Protein AF-A0A7X0L032-F1 (afdb_monomer)

Secondary structure (DSSP, 8-state):
--S-EEEEEE--S-GGGTHHHHHHHHHHHHHH-TT-SS---EEEEEEGGGTEEEEEEHHHHHHHT-SSSPPPHHHHHHHHHHHTHHHHHHHHHHHHHHHSPPPP--TTTTTTTTSSS----------

Sequence (127 aa):
MKGRTLVDIKASAKPAERCDIWLNQLLGYLLLDRFNIFCWEAVAVYLGWHAMILLASVQHLLTVSSAGATPALSDLRAEFRKVIADELDEAATWHLRDRYPVPPITSDEAAHDLVASVDRRSVPILR

Solvent-accessible surface area (backbone atoms only — not comparable to full-atom values): 7973 Å² total; per-residue (Å²): 138,78,93,28,57,51,74,47,82,42,80,55,96,62,5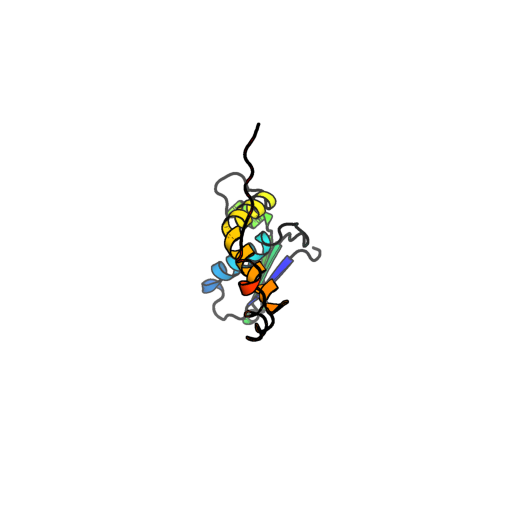4,83,85,45,47,66,61,53,49,52,52,53,50,49,56,61,39,65,45,75,80,52,82,71,57,68,51,26,43,32,42,35,32,62,76,70,78,41,75,50,76,46,43,48,67,57,54,43,42,76,74,35,99,61,80,59,72,57,69,68,56,54,21,55,50,52,48,66,75,46,41,67,61,52,53,50,51,50,51,51,53,48,42,71,76,51,65,77,73,80,80,61,83,75,61,73,70,63,69,70,66,77,80,74,79,87,86,81,89,84,86,88,133

Nearest PDB structures (foldseek):
  7ewu-assembly3_C  TM=3.347E-01  e=3.591E-01  Ebinur lake virus
  7orl-assembly1_A  TM=3.842E-01  e=6.547E-01  La Crosse virus
  7ex1-assembly1_A  TM=3.193E-01  e=3.591E-01  Ebinur lake virus
  5amr-assembly1_A  TM=3.693E-01  e=1.458E+00  La Crosse virus
  7oa4-assembly1_AAA  TM=2.481E-01  e=5.013E-01  La Crosse virus

Foldseek 3Di:
DDDQEAEDEDADPCCVVCVVVVVVVQVVVLLQCLVCPSVRQKYWYQHVVVRDIDIDGPQVVQVVVDPDPRDDSNVSSVVVCVVCVVVVVVVVVVVCCVVDPDPPPPPVPVVPVVVPPDDDDDDDDDD

Mean predicted aligned error: 11.67 Å

Radius of gyration: 26.76 Å; Cα contacts (8 Å, |Δi|>4): 91; chains: 1; bounding bo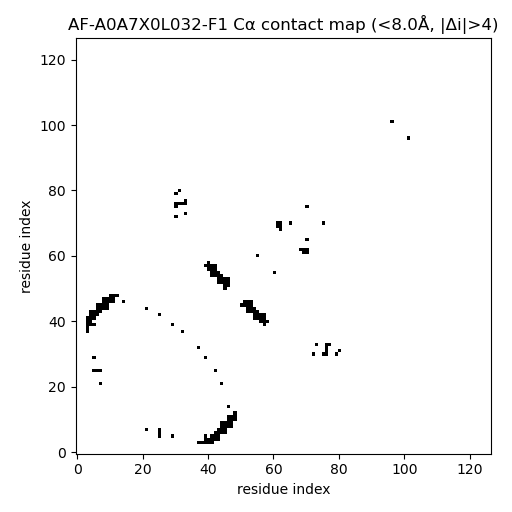x: 58×55×67 Å

Structure (mmCIF, N/CA/C/O backbone):
data_AF-A0A7X0L032-F1
#
_entry.id   AF-A0A7X0L032-F1
#
loop_
_atom_site.group_PDB
_atom_site.id
_atom_site.type_symbol
_atom_site.label_atom_id
_atom_site.label_alt_id
_atom_site.label_comp_id
_atom_site.label_asym_id
_atom_site.label_entity_id
_atom_site.label_seq_id
_atom_site.pdbx_PDB_ins_code
_atom_site.Cartn_x
_atom_site.Cartn_y
_atom_site.Cartn_z
_atom_site.occupancy
_atom_site.B_iso_or_equiv
_atom_site.auth_seq_id
_atom_site.auth_comp_id
_atom_site.auth_asym_id
_atom_site.auth_atom_id
_atom_site.pdbx_PDB_model_num
ATOM 1 N N . MET A 1 1 ? -18.783 -8.098 0.216 1.00 46.56 1 MET A N 1
ATOM 2 C CA . MET A 1 1 ? -17.406 -7.633 -0.064 1.00 46.56 1 MET A CA 1
ATOM 3 C C . MET A 1 1 ? -16.870 -8.438 -1.237 1.00 46.56 1 MET A C 1
ATOM 5 O O . MET A 1 1 ? -16.850 -9.656 -1.136 1.00 46.56 1 MET A O 1
ATOM 9 N N . LYS A 1 2 ? -16.555 -7.812 -2.377 1.00 50.44 2 LYS A N 1
ATOM 10 C CA . LYS A 1 2 ? -16.055 -8.512 -3.574 1.00 50.44 2 LYS A CA 1
ATOM 11 C C . LYS A 1 2 ? -14.569 -8.199 -3.772 1.00 50.44 2 LYS A C 1
ATOM 13 O O . LYS A 1 2 ? -14.250 -7.043 -3.996 1.00 50.44 2 LYS A O 1
ATOM 18 N N . GLY A 1 3 ? -13.711 -9.223 -3.708 1.00 67.31 3 GLY A N 1
ATOM 19 C CA . GLY A 1 3 ? -12.445 -9.406 -4.450 1.00 67.31 3 GLY A CA 1
ATOM 20 C C . GLY A 1 3 ? -11.349 -8.326 -4.490 1.00 67.31 3 GLY A C 1
ATOM 21 O O . GLY A 1 3 ? -10.325 -8.575 -5.112 1.00 67.31 3 GLY A O 1
ATOM 22 N N . ARG A 1 4 ? -11.518 -7.151 -3.880 1.00 90.06 4 ARG A N 1
ATOM 23 C CA . ARG A 1 4 ? -10.606 -5.998 -4.002 1.00 90.06 4 ARG A CA 1
ATOM 24 C C . ARG A 1 4 ? -9.717 -5.836 -2.776 1.00 90.06 4 ARG A C 1
ATOM 26 O O . ARG A 1 4 ? -9.635 -4.765 -2.175 1.00 90.06 4 ARG A O 1
ATOM 33 N N . THR A 1 5 ? -9.082 -6.929 -2.380 1.00 95.25 5 THR A N 1
ATOM 34 C CA . THR A 1 5 ? -8.199 -6.958 -1.218 1.00 95.25 5 THR A CA 1
ATOM 35 C C . THR A 1 5 ? -6.847 -7.488 -1.636 1.00 95.25 5 THR A C 1
ATOM 37 O O . THR A 1 5 ? -6.748 -8.602 -2.146 1.00 95.25 5 THR A O 1
ATOM 40 N N . LEU A 1 6 ? -5.812 -6.696 -1.388 1.00 95.44 6 LEU A N 1
ATOM 41 C CA . LEU A 1 6 ? -4.444 -7.162 -1.509 1.00 95.44 6 LEU A CA 1
ATOM 42 C C . LEU A 1 6 ? -4.102 -7.974 -0.257 1.00 95.44 6 LEU A C 1
ATOM 44 O O . LEU A 1 6 ? -4.139 -7.440 0.850 1.00 95.44 6 LEU A O 1
ATOM 48 N N . VAL A 1 7 ? -3.801 -9.260 -0.429 1.00 95.44 7 VAL A N 1
ATOM 49 C CA . VAL A 1 7 ? -3.521 -10.177 0.682 1.00 95.44 7 VAL A CA 1
ATOM 50 C C . VAL A 1 7 ? -2.067 -10.623 0.634 1.00 95.44 7 VAL A C 1
ATOM 52 O O . VAL A 1 7 ? -1.603 -11.111 -0.393 1.00 95.44 7 VAL A O 1
ATOM 55 N N . ASP A 1 8 ? -1.379 -10.513 1.764 1.00 95.94 8 ASP A N 1
ATOM 56 C CA . ASP A 1 8 ? -0.071 -11.119 1.998 1.00 95.94 8 ASP A CA 1
ATOM 57 C C . ASP A 1 8 ? -0.208 -12.249 3.030 1.00 95.94 8 ASP A C 1
ATOM 59 O O . ASP A 1 8 ? -0.957 -12.136 4.003 1.00 95.94 8 ASP A O 1
ATOM 63 N N . ILE A 1 9 ? 0.485 -13.365 2.816 1.00 96.44 9 ILE A N 1
ATOM 64 C CA . ILE A 1 9 ? 0.397 -14.557 3.666 1.00 96.44 9 ILE A CA 1
ATOM 65 C C . ILE A 1 9 ? 1.710 -14.714 4.421 1.00 96.44 9 ILE A C 1
ATOM 67 O O . ILE A 1 9 ? 2.771 -14.881 3.819 1.00 96.44 9 ILE A O 1
ATOM 71 N N . LYS A 1 10 ? 1.641 -14.714 5.754 1.00 96.56 10 LYS A N 1
ATOM 72 C CA . LYS A 1 10 ? 2.809 -14.814 6.631 1.00 96.56 10 LYS A CA 1
ATOM 73 C C . LYS A 1 10 ? 2.679 -15.992 7.587 1.00 96.56 10 LYS A C 1
ATOM 75 O O . LYS A 1 10 ? 1.687 -16.143 8.296 1.00 96.56 10 LYS A O 1
ATOM 80 N N . ALA A 1 11 ? 3.727 -16.805 7.658 1.00 94.94 11 ALA A N 1
ATOM 81 C CA . ALA A 1 11 ? 3.907 -17.814 8.694 1.00 94.94 11 ALA A CA 1
ATOM 82 C C . ALA A 1 11 ? 4.920 -17.279 9.717 1.00 94.94 11 ALA A C 1
ATOM 84 O O . ALA A 1 11 ? 6.116 -17.222 9.445 1.00 94.94 11 ALA A O 1
ATOM 85 N N . SER A 1 12 ? 4.436 -16.813 10.868 1.00 93.00 12 SER A N 1
ATOM 86 C CA . SER A 1 12 ? 5.266 -16.277 11.953 1.00 93.00 12 SER A CA 1
ATOM 87 C C . SER A 1 12 ? 4.681 -16.686 13.295 1.00 93.00 12 SER A C 1
ATOM 89 O O . SER A 1 12 ? 3.464 -16.631 13.457 1.00 93.00 12 SER A O 1
ATOM 91 N N . ALA A 1 13 ? 5.536 -17.052 14.256 1.00 92.69 13 ALA A N 1
ATOM 92 C CA . ALA A 1 13 ? 5.139 -17.338 15.641 1.00 92.69 13 ALA A CA 1
ATOM 93 C C . ALA A 1 13 ? 4.929 -16.061 16.458 1.00 92.69 13 ALA A C 1
ATOM 95 O O . ALA A 1 13 ? 4.231 -16.085 17.464 1.00 92.69 13 ALA A O 1
ATOM 96 N N . LYS A 1 14 ? 5.532 -14.949 16.030 1.00 93.69 14 LYS A N 1
ATOM 97 C CA . LYS A 1 14 ? 5.466 -13.660 16.719 1.00 93.69 14 LYS A CA 1
ATOM 98 C C . LYS A 1 14 ? 5.056 -12.569 15.731 1.00 93.69 14 LYS A C 1
ATOM 100 O O . LYS A 1 14 ? 5.903 -11.822 15.246 1.00 93.69 14 LYS A O 1
ATOM 105 N N . PRO A 1 15 ? 3.771 -12.507 15.347 1.00 90.88 15 PRO A N 1
ATOM 106 C CA . PRO A 1 15 ? 3.317 -11.585 14.311 1.00 90.88 15 PRO A CA 1
ATOM 107 C C . PRO A 1 15 ? 3.472 -10.115 14.707 1.00 90.88 15 PRO A C 1
ATOM 109 O O . PRO A 1 15 ? 3.873 -9.309 13.875 1.00 90.88 15 PRO A O 1
ATOM 112 N N . ALA A 1 16 ? 3.256 -9.785 15.983 1.00 92.06 16 ALA A N 1
ATOM 113 C CA . ALA A 1 16 ? 3.345 -8.414 16.483 1.00 92.06 16 ALA A CA 1
ATOM 114 C C . ALA A 1 16 ? 4.713 -7.751 16.234 1.00 92.06 16 ALA A C 1
ATOM 116 O O . ALA A 1 16 ? 4.763 -6.553 15.986 1.00 92.06 16 ALA A O 1
ATOM 117 N N . GLU A 1 17 ? 5.806 -8.523 16.239 1.00 94.25 17 GLU A N 1
ATOM 118 C CA . GLU A 1 17 ? 7.172 -8.012 16.035 1.00 94.25 17 GLU A CA 1
ATOM 119 C C . GLU A 1 17 ? 7.480 -7.640 14.571 1.00 94.25 17 GLU A C 1
ATOM 121 O O . GLU A 1 17 ? 8.552 -7.114 14.294 1.00 94.25 17 GLU A O 1
ATOM 126 N N . ARG A 1 18 ? 6.594 -7.969 13.618 1.00 92.88 18 ARG A N 1
ATOM 127 C CA . ARG A 1 18 ? 6.833 -7.781 12.173 1.00 92.88 18 ARG A CA 1
ATOM 128 C C . ARG A 1 18 ? 5.672 -7.124 11.424 1.00 92.88 18 ARG A C 1
ATOM 130 O O . ARG A 1 18 ? 5.736 -6.985 10.201 1.00 92.88 18 ARG A O 1
ATOM 137 N N . CYS A 1 19 ? 4.595 -6.773 12.128 1.00 90.00 19 CYS A N 1
ATOM 138 C CA . CYS A 1 19 ? 3.383 -6.224 11.518 1.00 90.00 19 CYS A CA 1
ATOM 139 C C . CYS A 1 19 ? 3.649 -4.935 10.729 1.00 90.00 19 CYS A C 1
ATOM 141 O O . CYS A 1 19 ? 3.048 -4.736 9.678 1.00 90.00 19 CYS A O 1
ATOM 143 N N . ASP A 1 20 ? 4.550 -4.087 11.215 1.00 91.56 20 ASP A N 1
ATOM 144 C CA . ASP A 1 20 ? 4.970 -2.843 10.572 1.00 91.56 20 ASP A CA 1
ATOM 145 C C . ASP A 1 20 ? 5.628 -3.095 9.208 1.00 91.56 20 ASP A C 1
ATOM 147 O O . ASP A 1 20 ? 5.232 -2.498 8.209 1.00 91.56 20 ASP A O 1
ATOM 151 N N . ILE A 1 21 ? 6.568 -4.039 9.135 1.00 94.75 21 ILE A N 1
ATOM 152 C CA . ILE A 1 21 ? 7.267 -4.405 7.898 1.00 94.75 21 ILE A CA 1
ATOM 153 C C . ILE A 1 21 ? 6.268 -4.931 6.863 1.00 94.75 21 ILE A C 1
ATOM 155 O O . ILE A 1 21 ? 6.316 -4.548 5.695 1.00 94.75 21 ILE A O 1
ATOM 159 N N . TRP A 1 22 ? 5.346 -5.800 7.281 1.00 95.50 22 TRP A N 1
ATOM 160 C CA . TRP A 1 22 ? 4.347 -6.380 6.381 1.00 95.50 22 TRP A CA 1
ATOM 161 C C . TRP A 1 22 ? 3.336 -5.347 5.895 1.00 95.50 22 TRP A C 1
ATOM 163 O O . TRP A 1 22 ? 2.974 -5.344 4.720 1.00 95.50 22 TRP A O 1
ATOM 173 N N . LEU A 1 23 ? 2.909 -4.445 6.780 1.00 92.31 23 LEU A N 1
ATOM 174 C CA . LEU A 1 23 ? 2.035 -3.345 6.405 1.00 92.31 23 LEU A CA 1
ATOM 175 C C . LEU A 1 23 ? 2.735 -2.411 5.414 1.00 92.31 23 LEU A C 1
ATOM 177 O O . LEU A 1 23 ? 2.155 -2.096 4.380 1.00 92.31 23 LEU A O 1
ATOM 181 N N . ASN A 1 24 ? 3.988 -2.033 5.669 1.00 93.44 24 ASN A N 1
ATOM 182 C CA . ASN A 1 24 ? 4.775 -1.201 4.758 1.00 93.44 24 ASN A CA 1
ATOM 183 C C . ASN A 1 24 ? 4.945 -1.862 3.384 1.00 93.44 24 ASN A C 1
ATOM 185 O O . ASN A 1 24 ? 4.805 -1.196 2.360 1.00 93.44 24 ASN A O 1
ATOM 189 N N . GLN A 1 25 ? 5.175 -3.176 3.344 1.00 95.00 25 GLN A N 1
ATOM 190 C CA . GLN A 1 25 ? 5.244 -3.937 2.097 1.00 95.00 25 GLN A CA 1
ATOM 191 C C . GLN A 1 25 ? 3.917 -3.881 1.320 1.00 95.00 25 GLN A C 1
ATOM 193 O O . GLN A 1 25 ? 3.906 -3.557 0.131 1.00 95.00 25 GLN A O 1
ATOM 198 N N . LEU A 1 26 ? 2.792 -4.148 1.991 1.00 95.75 26 LEU A N 1
ATOM 199 C CA . LEU A 1 26 ? 1.455 -4.067 1.397 1.00 95.75 26 LEU A CA 1
ATOM 200 C C . LEU A 1 26 ? 1.124 -2.655 0.894 1.00 95.75 26 LEU A C 1
ATOM 202 O O . LEU A 1 26 ? 0.569 -2.507 -0.196 1.00 95.75 26 LEU A O 1
ATOM 206 N N . LEU A 1 27 ? 1.486 -1.619 1.654 1.00 93.94 27 LEU A N 1
ATOM 207 C CA . LEU A 1 27 ? 1.324 -0.224 1.244 1.00 93.94 27 LEU A CA 1
ATOM 208 C C . LEU A 1 27 ? 2.196 0.108 0.029 1.00 93.94 27 LEU A C 1
ATOM 210 O O . LEU A 1 27 ? 1.718 0.758 -0.895 1.00 93.94 27 LEU A O 1
ATOM 214 N N . GLY A 1 28 ? 3.428 -0.399 -0.034 1.00 94.19 28 GLY A N 1
ATOM 215 C CA . GLY A 1 28 ? 4.283 -0.262 -1.214 1.00 94.19 28 GLY A CA 1
ATOM 216 C C . GLY A 1 28 ? 3.621 -0.831 -2.471 1.00 94.19 28 GLY A C 1
ATOM 217 O O . GLY A 1 28 ? 3.520 -0.148 -3.487 1.00 94.19 28 GLY A O 1
ATOM 218 N N . TYR A 1 29 ? 3.073 -2.044 -2.397 1.00 94.50 29 TYR A N 1
ATOM 219 C CA . TYR A 1 29 ? 2.336 -2.645 -3.515 1.00 94.50 29 TYR A CA 1
ATOM 220 C C . TYR A 1 29 ? 1.072 -1.866 -3.894 1.00 94.50 29 TYR A C 1
ATOM 222 O O . TYR A 1 29 ? 0.780 -1.699 -5.079 1.00 94.50 29 TYR A O 1
ATOM 230 N N . LEU A 1 30 ? 0.338 -1.350 -2.907 1.00 94.88 30 LEU A N 1
ATOM 231 C CA . LEU A 1 30 ? -0.826 -0.494 -3.133 1.00 94.88 30 LEU A CA 1
ATOM 232 C C . LEU A 1 30 ? -0.456 0.788 -3.905 1.00 94.88 30 LEU A C 1
ATOM 234 O O . LEU A 1 30 ? -1.204 1.212 -4.796 1.00 94.88 30 LEU A O 1
ATOM 238 N N . LEU A 1 31 ? 0.687 1.391 -3.567 1.00 95.25 31 LEU A N 1
ATOM 239 C CA . LEU A 1 31 ? 1.208 2.607 -4.195 1.00 95.25 31 LEU A CA 1
ATOM 240 C C . LEU A 1 31 ? 1.829 2.347 -5.578 1.00 95.25 31 LEU A C 1
ATOM 242 O O . LEU A 1 31 ? 1.796 3.224 -6.440 1.00 95.25 31 LEU A O 1
ATOM 246 N N . LEU A 1 32 ? 2.329 1.136 -5.834 1.00 94.06 32 LEU A N 1
ATOM 247 C CA . LEU A 1 32 ? 2.844 0.735 -7.146 1.00 94.06 32 LEU A CA 1
ATOM 248 C C . LEU A 1 32 ? 1.746 0.541 -8.207 1.00 94.06 32 LEU A C 1
ATOM 250 O O . LEU A 1 32 ? 2.039 0.629 -9.402 1.00 94.06 32 LEU A O 1
ATOM 254 N N . ASP A 1 33 ? 0.481 0.336 -7.813 1.00 92.31 33 ASP A N 1
ATOM 255 C CA . ASP A 1 33 ? -0.669 0.259 -8.732 1.00 92.31 33 ASP A CA 1
ATOM 256 C C . ASP A 1 33 ? -1.048 1.6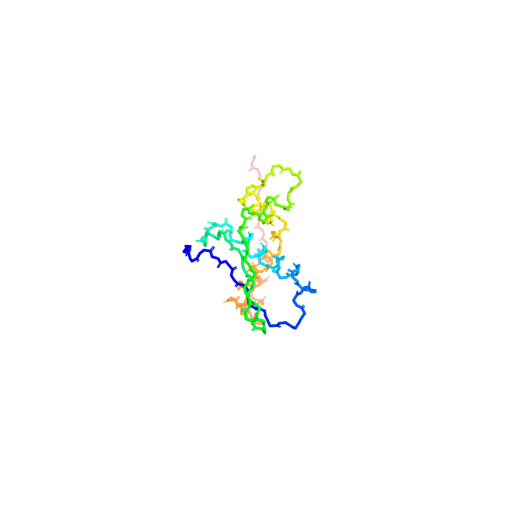43 -9.300 1.00 92.31 33 ASP A C 1
ATOM 258 O O . ASP A 1 33 ? -2.100 2.218 -9.006 1.00 92.31 33 ASP A O 1
ATOM 262 N N . ARG A 1 34 ? -0.157 2.199 -10.129 1.00 85.81 34 ARG A N 1
ATOM 263 C CA . ARG A 1 34 ? -0.225 3.581 -10.633 1.00 85.81 34 ARG A CA 1
ATOM 264 C C . ARG A 1 34 ? -1.518 3.905 -11.379 1.00 85.81 34 ARG A C 1
ATOM 266 O O . ARG A 1 34 ? -1.980 5.038 -11.346 1.00 85.81 34 ARG A O 1
ATOM 273 N N . PHE A 1 35 ? -2.071 2.922 -12.083 1.00 87.31 35 PHE A N 1
ATOM 274 C CA . PHE A 1 35 ? -3.260 3.092 -12.914 1.00 87.31 35 PHE A CA 1
ATOM 275 C C . PHE A 1 35 ? -4.529 2.616 -12.216 1.00 87.31 35 PHE A C 1
ATOM 277 O O . PHE A 1 35 ? -5.584 2.580 -12.845 1.00 87.31 35 PHE A O 1
ATOM 284 N N . ASN A 1 36 ? -4.432 2.261 -10.931 1.00 91.06 36 ASN A N 1
ATOM 285 C CA . ASN A 1 36 ? -5.540 1.716 -10.167 1.00 91.06 36 ASN A CA 1
ATOM 286 C C . ASN A 1 36 ? -6.198 0.518 -10.878 1.00 91.06 36 ASN A C 1
ATOM 288 O O . ASN A 1 36 ? -7.421 0.402 -10.879 1.00 91.06 36 ASN A O 1
ATOM 292 N N . ILE A 1 37 ? -5.404 -0.341 -11.529 1.00 92.56 37 ILE A N 1
ATOM 293 C CA . ILE A 1 37 ? -5.905 -1.461 -12.345 1.00 92.56 37 ILE A CA 1
ATOM 294 C C . ILE A 1 37 ? -6.669 -2.436 -11.459 1.00 92.56 37 ILE A C 1
ATOM 296 O O . ILE A 1 37 ? -7.698 -2.985 -11.853 1.00 92.56 37 ILE A O 1
ATOM 300 N N . PHE A 1 38 ? -6.158 -2.647 -10.250 1.00 91.25 38 PHE A N 1
ATOM 301 C CA . PHE A 1 38 ? -6.695 -3.643 -9.343 1.00 91.25 38 PHE A CA 1
ATOM 302 C C . PHE A 1 38 ? -7.782 -3.093 -8.416 1.00 91.25 38 PHE A C 1
ATOM 304 O O . PHE A 1 38 ? -8.498 -3.872 -7.785 1.00 91.25 38 PHE A O 1
ATOM 311 N N . CYS A 1 39 ? -7.936 -1.765 -8.354 1.00 92.19 39 CYS A N 1
ATOM 312 C CA . CYS A 1 39 ? -8.939 -1.089 -7.532 1.00 92.19 39 CYS A CA 1
ATOM 313 C C . CYS A 1 39 ? -8.938 -1.583 -6.075 1.00 92.19 39 CYS A C 1
ATOM 315 O O . CYS A 1 39 ? -9.999 -1.879 -5.528 1.00 92.19 39 CYS A O 1
ATOM 317 N N . TRP A 1 40 ? -7.762 -1.733 -5.458 1.00 94.50 40 TRP A N 1
ATOM 318 C CA . TRP A 1 40 ? -7.655 -2.226 -4.084 1.00 94.50 40 TRP A CA 1
ATOM 319 C C . TRP A 1 40 ? -8.386 -1.309 -3.093 1.00 94.50 40 TRP A C 1
ATOM 321 O O . TRP A 1 40 ? -8.085 -0.124 -2.982 1.00 94.50 40 TRP A O 1
ATOM 331 N N . GLU A 1 41 ? -9.333 -1.877 -2.348 1.00 95.19 41 GLU A N 1
ATOM 332 C CA . GLU A 1 41 ? -10.141 -1.177 -1.336 1.00 95.19 41 GLU A CA 1
ATOM 333 C C . GLU A 1 41 ? -9.691 -1.524 0.091 1.00 95.19 41 GLU A C 1
ATOM 335 O O . GLU A 1 41 ? -9.980 -0.802 1.049 1.00 95.19 41 GLU A O 1
ATOM 340 N N . ALA A 1 42 ? -8.962 -2.631 0.240 1.00 96.19 42 ALA A N 1
ATOM 341 C CA . ALA A 1 42 ? -8.443 -3.112 1.508 1.00 96.19 42 ALA A CA 1
ATOM 342 C C . ALA A 1 42 ? -7.099 -3.826 1.335 1.00 96.19 42 ALA A C 1
ATOM 344 O O . ALA A 1 42 ? -6.771 -4.323 0.255 1.00 96.19 42 ALA A O 1
ATOM 345 N N . VAL A 1 43 ? -6.358 -3.922 2.433 1.00 96.56 43 VAL A N 1
ATOM 346 C CA . VAL A 1 43 ? -5.163 -4.759 2.556 1.00 96.56 43 VAL A CA 1
ATOM 347 C C . VAL A 1 43 ? -5.368 -5.756 3.686 1.00 96.56 43 VAL A C 1
ATOM 349 O O . VAL A 1 43 ? -6.051 -5.458 4.670 1.00 96.56 43 VAL A O 1
ATOM 352 N N . ALA A 1 44 ? -4.789 -6.943 3.549 1.00 96.06 44 ALA A N 1
ATOM 353 C CA . ALA A 1 44 ? -4.866 -7.962 4.575 1.00 96.06 44 ALA A CA 1
ATOM 354 C C . ALA A 1 44 ? -3.563 -8.737 4.738 1.00 96.06 44 ALA A C 1
ATOM 356 O O . ALA A 1 44 ? -2.859 -9.014 3.769 1.00 96.06 44 ALA A O 1
ATOM 357 N N . VAL A 1 45 ? -3.301 -9.155 5.974 1.00 96.62 45 VAL A N 1
ATOM 358 C CA . VAL A 1 45 ? -2.265 -10.131 6.305 1.00 96.62 45 VAL A CA 1
ATOM 359 C C . VAL A 1 45 ? -2.945 -11.382 6.844 1.00 96.62 45 VAL A C 1
ATOM 361 O O . VAL A 1 45 ? -3.606 -11.337 7.882 1.00 96.62 45 VAL A O 1
ATOM 364 N N . TYR A 1 46 ? -2.776 -12.509 6.157 1.00 96.50 46 TYR A N 1
ATOM 365 C CA . TYR A 1 46 ? -3.187 -13.813 6.669 1.00 96.50 46 TYR A CA 1
ATOM 366 C C . TYR A 1 46 ? -2.031 -14.468 7.435 1.00 96.50 46 TYR A C 1
ATOM 368 O O . TYR A 1 46 ? -0.973 -14.755 6.876 1.00 96.50 46 TYR A O 1
ATOM 376 N N . LEU A 1 47 ? -2.239 -14.707 8.728 1.00 96.94 47 LEU A N 1
ATOM 377 C CA . LEU A 1 47 ? -1.289 -15.307 9.657 1.00 96.94 47 LEU A CA 1
ATOM 378 C C . LEU A 1 47 ? -1.483 -16.825 9.695 1.00 96.94 47 LEU A C 1
ATOM 380 O O . LEU A 1 47 ? -2.275 -17.342 10.483 1.00 96.94 47 LEU A O 1
ATOM 384 N N . GLY A 1 48 ? -0.733 -17.550 8.865 1.00 96.06 48 GLY A N 1
ATOM 385 C CA . GLY A 1 48 ? -0.934 -18.982 8.627 1.00 96.06 48 GLY A CA 1
ATOM 386 C C . GLY A 1 48 ? -0.853 -19.852 9.886 1.00 96.06 48 GLY A C 1
ATOM 387 O O . GLY A 1 48 ? -1.709 -20.703 10.091 1.00 96.06 48 GLY A O 1
ATOM 388 N N . TRP A 1 49 ? 0.121 -19.607 10.771 1.00 95.81 49 TRP A N 1
ATOM 389 C CA . TRP A 1 49 ? 0.260 -20.366 12.030 1.00 95.81 49 TRP A CA 1
ATOM 390 C C . TRP A 1 49 ? -0.829 -20.072 13.062 1.00 95.81 49 TRP A C 1
ATOM 392 O O . TRP A 1 49 ? -1.033 -20.862 13.975 1.00 95.81 49 TRP A O 1
ATOM 402 N N . HIS A 1 50 ? -1.528 -18.950 12.911 1.00 94.69 50 HIS A N 1
ATOM 403 C CA . HIS A 1 50 ? -2.576 -18.517 13.830 1.00 94.69 50 HIS A CA 1
ATOM 404 C C . HIS A 1 50 ? -3.979 -18.701 13.237 1.00 94.69 50 HIS A C 1
ATOM 406 O O . HIS A 1 50 ? -4.957 -18.403 13.915 1.00 94.69 50 HIS A O 1
ATOM 412 N N . ALA A 1 51 ? -4.079 -19.146 11.976 1.00 95.25 51 ALA A N 1
ATOM 413 C CA . ALA A 1 51 ? -5.322 -19.223 11.207 1.00 95.25 51 ALA A CA 1
ATOM 414 C C . ALA A 1 51 ? -6.166 -17.931 11.288 1.00 95.25 51 ALA A C 1
ATOM 416 O O . ALA A 1 51 ? -7.392 -17.971 11.371 1.00 95.25 51 ALA A O 1
ATOM 417 N N . MET A 1 52 ? -5.500 -16.771 11.283 1.00 95.56 52 MET A N 1
ATOM 418 C CA . MET A 1 52 ? -6.116 -15.462 11.521 1.00 95.56 52 MET A CA 1
ATOM 419 C C . MET A 1 52 ? -5.865 -14.521 10.347 1.00 95.56 52 MET A C 1
ATOM 421 O O . MET A 1 52 ? -4.788 -14.538 9.759 1.00 95.56 52 MET A O 1
ATOM 425 N N . ILE A 1 53 ? -6.832 -13.659 10.035 1.00 95.31 53 ILE A N 1
ATOM 426 C CA . ILE A 1 53 ? -6.666 -12.571 9.069 1.00 95.31 53 ILE A CA 1
ATOM 427 C C . ILE A 1 53 ? -6.734 -11.218 9.778 1.00 95.31 53 ILE A C 1
ATOM 429 O O . ILE A 1 53 ? -7.674 -10.939 10.519 1.00 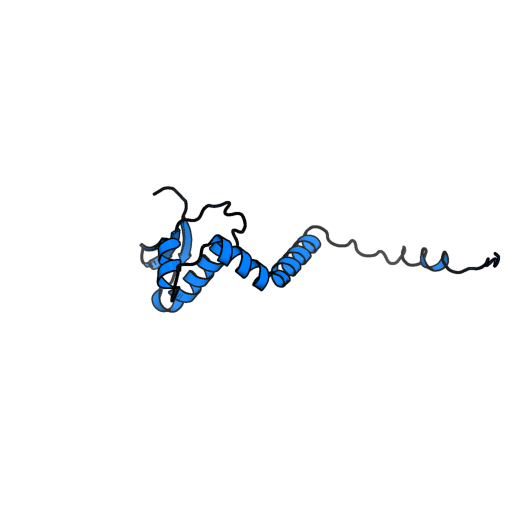95.31 53 ILE A O 1
ATOM 433 N N . LEU A 1 54 ? -5.732 -10.377 9.537 1.00 94.25 54 LEU A N 1
ATOM 434 C CA . LEU A 1 54 ? -5.748 -8.961 9.886 1.00 94.25 54 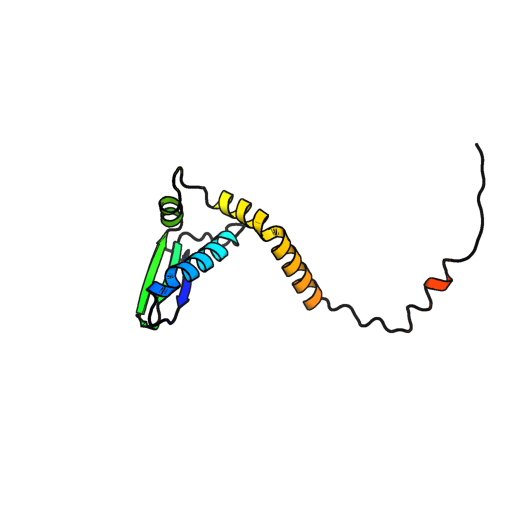LEU A CA 1
ATOM 435 C C . LEU A 1 54 ? -6.149 -8.191 8.632 1.00 94.25 54 LEU A C 1
ATOM 437 O O . LEU A 1 54 ? -5.474 -8.306 7.615 1.00 94.25 54 LEU A O 1
ATOM 441 N N . LEU A 1 55 ? -7.248 -7.445 8.687 1.00 95.38 55 LEU A N 1
ATOM 442 C CA . LEU A 1 55 ? -7.835 -6.753 7.540 1.00 95.38 55 LEU A CA 1
ATOM 443 C C . LEU A 1 55 ? -8.055 -5.282 7.886 1.00 95.38 55 LEU A C 1
ATOM 445 O O . LEU A 1 55 ? -8.632 -4.975 8.927 1.00 95.38 55 LEU A O 1
ATOM 449 N N . ALA A 1 56 ? -7.668 -4.386 6.983 1.00 94.50 56 ALA A N 1
ATOM 450 C CA . ALA A 1 56 ? -7.959 -2.962 7.100 1.00 94.50 56 ALA A CA 1
ATOM 451 C C . ALA A 1 56 ? -8.375 -2.381 5.746 1.00 94.50 56 ALA A C 1
ATOM 453 O O . ALA A 1 56 ? -7.826 -2.747 4.703 1.00 94.50 56 ALA A O 1
ATOM 454 N N . SER A 1 57 ? -9.345 -1.461 5.750 1.00 95.38 57 SER A N 1
ATOM 455 C CA . SER A 1 57 ? -9.665 -0.697 4.544 1.00 95.38 57 SER A CA 1
ATOM 456 C C . SER A 1 57 ? -8.569 0.330 4.273 1.00 95.38 57 SER A C 1
ATOM 458 O O . SER A 1 57 ? -8.000 0.911 5.200 1.00 95.38 57 SER A O 1
ATOM 460 N N . VAL A 1 58 ? -8.292 0.582 2.994 1.00 95.06 58 VAL A N 1
ATOM 461 C CA . VAL A 1 58 ? -7.286 1.574 2.592 1.00 95.06 58 VAL A CA 1
ATOM 462 C C . VAL A 1 58 ? -7.662 2.957 3.117 1.00 95.06 58 VAL A C 1
ATOM 464 O O . VAL A 1 58 ? -6.825 3.640 3.695 1.00 95.06 58 VAL A O 1
ATOM 467 N N . GLN A 1 59 ? -8.938 3.336 3.002 1.00 94.12 59 GLN A N 1
ATOM 468 C CA . GLN A 1 59 ? -9.428 4.617 3.510 1.00 94.12 59 GLN A CA 1
ATOM 469 C C . GLN A 1 59 ? -9.155 4.784 5.008 1.00 94.12 59 GLN A C 1
ATOM 471 O O . GLN A 1 59 ? -8.697 5.840 5.431 1.00 94.12 59 GLN A O 1
ATOM 476 N N . HIS A 1 60 ? -9.413 3.743 5.806 1.00 94.00 60 HIS A N 1
ATOM 477 C CA . HIS A 1 60 ? -9.167 3.804 7.241 1.00 94.00 60 HIS A CA 1
ATOM 478 C C . HIS A 1 60 ? -7.679 3.984 7.542 1.00 94.00 60 HIS A C 1
ATOM 480 O O . HIS A 1 60 ? -7.341 4.861 8.331 1.00 94.00 60 HIS A O 1
ATOM 486 N N . LEU A 1 61 ? -6.806 3.219 6.875 1.00 93.31 61 LEU A N 1
ATOM 487 C CA . LEU A 1 61 ? -5.353 3.347 7.023 1.00 93.31 61 LEU A CA 1
ATOM 488 C C . LEU A 1 61 ? -4.875 4.767 6.702 1.00 93.31 61 LEU A C 1
ATOM 490 O O . LEU A 1 61 ? -4.166 5.366 7.502 1.00 93.31 61 LEU A O 1
ATOM 494 N N . LEU A 1 62 ? -5.321 5.344 5.584 1.00 93.56 62 LEU A N 1
ATOM 495 C CA . LEU A 1 62 ? -4.943 6.709 5.212 1.00 93.56 62 LEU A CA 1
ATOM 496 C C . LEU A 1 62 ? -5.419 7.739 6.241 1.00 93.56 62 LEU A C 1
ATOM 498 O O . LEU A 1 62 ? -4.675 8.661 6.574 1.00 93.56 62 LEU A O 1
ATOM 502 N N . THR A 1 63 ? -6.637 7.581 6.763 1.00 94.50 63 THR A N 1
ATOM 503 C CA . THR A 1 63 ? -7.189 8.491 7.770 1.00 94.50 63 THR A CA 1
ATOM 504 C C . THR A 1 63 ? -6.412 8.426 9.081 1.00 94.50 63 THR A C 1
ATOM 506 O O . THR A 1 63 ? -6.068 9.474 9.616 1.00 94.50 63 THR A O 1
ATOM 509 N N . VAL A 1 64 ? -6.098 7.233 9.595 1.00 93.19 64 VAL A N 1
ATOM 510 C CA . VAL A 1 64 ? -5.393 7.108 10.886 1.00 93.19 64 VAL A CA 1
ATOM 511 C C . VAL A 1 64 ? -3.910 7.464 10.799 1.00 93.19 64 VAL A C 1
ATOM 513 O O . VAL A 1 64 ? -3.317 7.847 11.803 1.00 93.19 64 VAL A O 1
ATOM 516 N N . SER A 1 65 ? -3.305 7.354 9.615 1.00 89.38 65 SER A N 1
ATOM 517 C CA . SER A 1 65 ? -1.897 7.695 9.390 1.00 89.38 65 SER A CA 1
ATOM 518 C C . SER A 1 65 ? -1.656 9.180 9.097 1.00 89.38 65 SER A C 1
ATOM 520 O O . SER A 1 65 ? -0.503 9.591 8.996 1.00 89.38 65 SER A O 1
ATOM 522 N N . SER A 1 66 ? -2.709 9.991 8.963 1.00 89.94 66 SER A N 1
ATOM 523 C CA . SER A 1 66 ? -2.601 11.405 8.590 1.00 89.94 66 SER A CA 1
ATOM 524 C C . SER A 1 66 ? -2.952 12.317 9.762 1.00 89.94 66 SER A C 1
ATOM 526 O O . SER A 1 66 ? -3.999 12.167 10.381 1.00 89.94 66 SER A O 1
ATOM 528 N N . ALA A 1 67 ? -2.113 13.317 10.040 1.00 87.25 67 ALA A N 1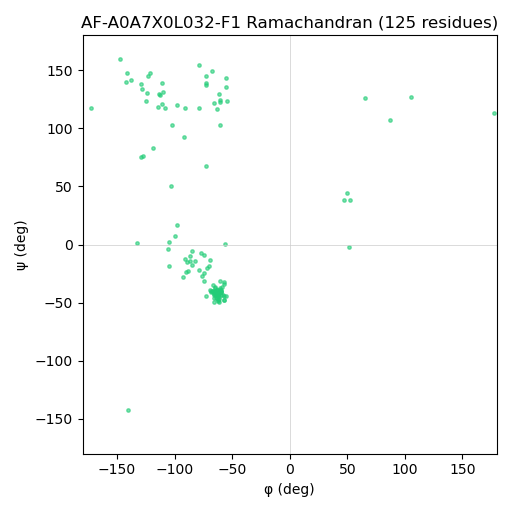
ATOM 529 C CA . ALA A 1 67 ? -2.372 14.299 11.101 1.00 87.25 67 ALA A CA 1
ATOM 530 C C . ALA A 1 67 ? -3.421 15.371 10.720 1.00 87.25 67 ALA A C 1
ATOM 532 O O . ALA A 1 67 ? -3.802 16.187 11.556 1.00 87.25 67 ALA A O 1
ATOM 533 N N . GLY A 1 68 ? -3.872 15.396 9.461 1.00 89.81 68 GLY A N 1
ATOM 534 C CA . GLY A 1 68 ? -4.783 16.402 8.914 1.00 89.81 68 GLY A CA 1
ATOM 535 C C . GLY A 1 68 ? -5.815 15.794 7.967 1.00 89.81 68 GLY A C 1
ATOM 536 O O . GLY A 1 68 ? -6.314 14.693 8.196 1.00 89.81 68 GLY A O 1
ATOM 537 N N . ALA A 1 69 ? -6.146 16.512 6.890 1.00 92.81 69 ALA A N 1
ATOM 538 C CA . ALA A 1 69 ? -7.031 15.980 5.857 1.00 92.81 69 ALA A CA 1
ATOM 539 C C . ALA A 1 69 ? -6.486 14.648 5.317 1.00 92.81 69 ALA A C 1
ATOM 541 O O . ALA A 1 69 ? -5.289 14.521 5.058 1.00 92.81 69 ALA A O 1
ATOM 542 N N . THR A 1 70 ? -7.362 13.652 5.159 1.00 95.06 70 THR A N 1
ATOM 543 C CA . THR A 1 70 ? -6.957 12.356 4.605 1.00 95.06 70 THR A CA 1
ATOM 544 C C . THR A 1 70 ? -6.543 12.540 3.140 1.00 95.06 70 THR A C 1
ATOM 546 O O . THR A 1 70 ? -7.371 13.004 2.352 1.00 95.06 70 THR A O 1
ATOM 549 N N . PRO A 1 71 ? -5.302 12.194 2.758 1.00 93.75 71 PRO A N 1
ATOM 550 C CA . PRO A 1 71 ? -4.827 12.353 1.391 1.00 93.75 71 PRO A CA 1
ATOM 551 C C . PRO A 1 71 ? -5.561 11.402 0.444 1.00 93.75 71 PRO A C 1
ATOM 553 O O . PRO A 1 71 ? -5.944 10.290 0.822 1.00 93.75 71 PRO A O 1
ATOM 556 N N . ALA A 1 72 ? -5.725 11.818 -0.811 1.00 93.19 72 ALA A N 1
ATOM 557 C CA . ALA A 1 72 ? -6.222 10.922 -1.842 1.00 93.19 72 ALA A CA 1
ATOM 558 C C . ALA A 1 72 ? -5.135 9.905 -2.219 1.00 93.19 72 ALA A C 1
ATOM 560 O O . ALA A 1 72 ? -3.968 10.247 -2.409 1.00 93.19 72 ALA A O 1
ATOM 561 N N . LEU A 1 73 ? -5.523 8.637 -2.387 1.00 93.19 73 LEU A N 1
ATOM 562 C CA . LEU A 1 73 ? -4.582 7.574 -2.754 1.00 93.19 73 LEU A CA 1
ATOM 563 C C . LEU A 1 73 ? -3.894 7.837 -4.107 1.00 93.19 73 LEU A C 1
ATOM 565 O O . LEU A 1 73 ? -2.749 7.438 -4.304 1.00 93.19 73 LEU A O 1
ATOM 569 N N . SER A 1 74 ? -4.577 8.506 -5.040 1.00 93.62 74 SER A N 1
ATOM 570 C CA . SER A 1 74 ? -4.008 8.919 -6.330 1.00 93.62 74 SER A CA 1
ATOM 571 C C . SER A 1 74 ? -2.800 9.836 -6.172 1.00 93.62 74 SER A C 1
ATOM 573 O O . SER A 1 74 ? -1.819 9.682 -6.898 1.00 93.62 74 SER A O 1
ATOM 575 N N . ASP A 1 75 ? -2.860 10.754 -5.211 1.00 94.38 75 ASP A N 1
ATOM 576 C CA . ASP A 1 75 ? -1.824 11.761 -5.001 1.00 94.38 75 ASP A CA 1
ATOM 577 C C . ASP A 1 75 ? -0.592 11.097 -4.392 1.00 94.38 75 ASP A C 1
ATOM 579 O O . ASP A 1 75 ? 0.514 11.247 -4.907 1.00 94.38 75 ASP A O 1
ATOM 583 N N . LEU A 1 76 ? -0.807 10.225 -3.402 1.00 94.50 76 LEU A N 1
ATOM 584 C CA . LEU A 1 76 ? 0.255 9.411 -2.813 1.00 94.50 76 LEU A CA 1
ATOM 585 C C . LEU A 1 76 ? 0.936 8.506 -3.845 1.00 94.50 76 LEU A C 1
ATOM 587 O O . LEU A 1 76 ? 2.153 8.362 -3.823 1.00 94.50 76 LEU A O 1
ATOM 591 N N . ARG A 1 77 ? 0.185 7.912 -4.781 1.00 95.38 77 ARG A N 1
ATOM 592 C CA . ARG A 1 77 ? 0.760 7.121 -5.885 1.00 95.38 77 ARG A CA 1
ATOM 593 C C . ARG A 1 77 ? 1.644 7.970 -6.793 1.00 95.38 77 ARG A C 1
ATOM 595 O O . ARG A 1 77 ? 2.718 7.526 -7.199 1.00 95.38 77 ARG A O 1
ATOM 602 N N . ALA A 1 78 ? 1.196 9.180 -7.123 1.00 94.50 78 ALA A N 1
ATOM 603 C CA . ALA A 1 78 ? 1.958 10.102 -7.953 1.00 94.50 78 ALA A CA 1
ATOM 604 C C . ALA A 1 78 ? 3.246 10.562 -7.253 1.00 94.50 78 ALA A C 1
ATOM 606 O O . ALA A 1 78 ? 4.302 10.591 -7.882 1.00 94.50 78 ALA A O 1
ATOM 607 N N . GLU A 1 79 ? 3.175 10.885 -5.962 1.00 94.94 79 GLU A N 1
ATOM 608 C CA . GLU A 1 79 ? 4.332 11.264 -5.147 1.00 94.94 79 GLU A CA 1
ATOM 609 C C . GLU A 1 79 ? 5.308 10.106 -4.967 1.00 94.94 79 GLU A C 1
ATOM 611 O O . GLU A 1 79 ? 6.491 10.259 -5.261 1.00 94.94 79 GLU A O 1
ATOM 616 N N . PHE A 1 80 ? 4.812 8.930 -4.581 1.00 94.88 80 PHE A N 1
ATOM 617 C CA . PHE A 1 80 ? 5.631 7.735 -4.412 1.00 94.88 80 PHE A CA 1
ATOM 618 C C . PHE A 1 80 ? 6.414 7.420 -5.686 1.00 94.88 80 PHE A C 1
ATOM 620 O O . PHE A 1 80 ? 7.620 7.210 -5.632 1.00 94.88 80 PHE A O 1
ATOM 627 N N . ARG A 1 81 ? 5.766 7.498 -6.856 1.00 92.38 81 ARG A N 1
ATOM 628 C CA . ARG A 1 81 ? 6.426 7.293 -8.151 1.00 92.38 81 ARG A CA 1
ATOM 629 C C . ARG A 1 81 ? 7.555 8.287 -8.417 1.00 92.38 81 ARG A C 1
ATOM 631 O O . ARG A 1 81 ? 8.538 7.893 -9.028 1.00 92.38 81 ARG A O 1
ATOM 638 N N . LYS A 1 82 ? 7.407 9.554 -8.018 1.00 95.00 82 LYS A N 1
ATOM 639 C CA . LYS A 1 82 ? 8.487 10.543 -8.167 1.00 95.00 82 LYS A CA 1
ATOM 640 C C . LYS A 1 82 ? 9.688 10.166 -7.308 1.00 95.00 82 LYS A C 1
ATOM 642 O O . LYS A 1 82 ? 10.809 10.362 -7.749 1.00 95.00 82 LYS A O 1
ATOM 647 N N . VAL A 1 83 ? 9.439 9.633 -6.112 1.00 95.62 83 VAL A N 1
ATOM 648 C CA . VAL A 1 83 ? 10.495 9.212 -5.184 1.00 95.62 83 VAL A CA 1
ATOM 649 C C . VAL A 1 83 ? 11.256 8.001 -5.715 1.00 95.62 83 VAL A C 1
ATOM 651 O O . VAL A 1 83 ? 12.470 7.991 -5.603 1.00 95.62 83 VAL A O 1
ATOM 654 N N . ILE A 1 84 ? 10.564 7.024 -6.312 1.00 94.31 84 ILE A N 1
ATOM 655 C CA . ILE A 1 84 ? 11.185 5.779 -6.801 1.00 94.31 84 ILE A CA 1
ATOM 656 C C . ILE A 1 84 ? 11.506 5.788 -8.306 1.00 94.31 84 ILE A C 1
ATOM 658 O O . ILE A 1 84 ? 11.586 4.731 -8.935 1.00 94.31 84 ILE A O 1
ATOM 662 N N . ALA A 1 85 ? 11.538 6.966 -8.937 1.00 93.12 85 ALA A N 1
ATOM 663 C CA . ALA A 1 85 ? 11.630 7.071 -10.393 1.00 93.12 85 ALA A CA 1
ATOM 664 C C . ALA A 1 85 ? 12.932 6.455 -10.926 1.00 93.12 85 ALA A C 1
ATOM 666 O O . ALA A 1 85 ? 12.886 5.677 -11.879 1.00 93.12 85 ALA A O 1
ATOM 667 N N . ASP A 1 86 ? 14.050 6.741 -10.262 1.00 93.69 86 ASP A N 1
ATOM 668 C CA . ASP A 1 86 ? 15.374 6.271 -10.663 1.00 93.69 86 ASP A CA 1
ATOM 669 C C . ASP A 1 86 ? 15.473 4.740 -10.550 1.00 93.69 86 ASP A C 1
ATOM 671 O O . ASP A 1 86 ? 15.941 4.070 -11.472 1.00 93.69 86 ASP A O 1
ATOM 675 N N . GLU A 1 87 ? 14.941 4.154 -9.473 1.00 92.94 87 GLU A N 1
ATOM 676 C CA . GLU A 1 87 ? 14.910 2.703 -9.276 1.00 92.94 87 GLU A CA 1
ATOM 677 C C . GLU A 1 87 ? 14.003 2.001 -10.295 1.00 92.94 87 GLU A C 1
ATOM 679 O O . GLU A 1 87 ? 14.293 0.884 -10.733 1.00 92.94 87 GLU A O 1
ATOM 684 N N . LEU A 1 88 ? 12.897 2.637 -10.699 1.00 88.81 88 LEU A N 1
ATOM 685 C CA . LEU A 1 88 ? 12.030 2.107 -11.753 1.00 88.81 88 LEU A CA 1
ATOM 686 C C . LEU A 1 88 ? 12.736 2.098 -13.114 1.00 88.81 88 LEU A C 1
ATOM 688 O O . LEU A 1 88 ? 12.587 1.129 -13.865 1.00 88.81 88 LEU A O 1
ATOM 692 N N . ASP A 1 89 ? 13.499 3.144 -13.427 1.00 90.69 89 ASP A N 1
ATOM 693 C CA . ASP A 1 89 ? 14.255 3.251 -14.677 1.00 90.69 89 ASP A CA 1
ATOM 694 C C . ASP A 1 89 ? 15.427 2.256 -14.714 1.00 90.69 89 ASP A C 1
ATOM 696 O O . ASP A 1 89 ? 15.667 1.601 -15.739 1.00 90.69 89 ASP A O 1
ATOM 700 N N . GLU A 1 90 ? 16.109 2.051 -13.584 1.00 91.06 90 GLU A N 1
ATOM 701 C CA . GLU A 1 90 ? 17.128 1.010 -13.437 1.00 91.06 90 GLU A CA 1
ATOM 702 C C . GLU A 1 90 ? 16.528 -0.390 -13.629 1.00 91.06 90 GLU A C 1
ATOM 704 O O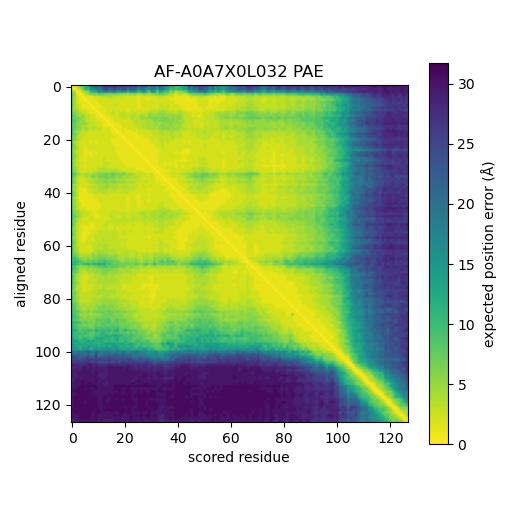 . GLU A 1 90 ? 17.030 -1.180 -14.437 1.00 91.06 90 GLU A O 1
ATOM 709 N N . ALA A 1 91 ? 15.413 -0.691 -12.958 1.00 87.19 91 ALA A N 1
ATOM 710 C CA . ALA A 1 91 ? 14.737 -1.980 -13.076 1.00 87.19 91 ALA A CA 1
ATOM 711 C C . ALA A 1 91 ? 14.261 -2.257 -14.513 1.00 87.19 91 ALA A C 1
ATOM 713 O O . ALA A 1 91 ? 14.385 -3.387 -15.002 1.00 87.19 91 ALA A O 1
ATOM 714 N N . ALA A 1 92 ? 13.756 -1.233 -15.210 1.00 87.62 92 ALA A N 1
ATOM 715 C CA . ALA A 1 92 ? 13.370 -1.323 -16.615 1.00 87.62 92 ALA A CA 1
ATOM 716 C C . ALA A 1 92 ? 14.580 -1.591 -17.522 1.00 87.62 92 ALA A C 1
ATOM 718 O O . ALA A 1 92 ? 14.516 -2.453 -18.400 1.00 87.62 92 ALA A O 1
ATOM 719 N N . THR A 1 93 ? 15.702 -0.909 -17.279 1.00 87.94 93 THR A N 1
ATOM 720 C CA . THR A 1 93 ? 16.957 -1.126 -18.014 1.00 87.94 93 THR A CA 1
ATOM 721 C C . THR A 1 93 ? 17.477 -2.546 -17.813 1.00 87.94 93 THR A C 1
ATOM 723 O O . THR A 1 93 ? 17.869 -3.207 -18.777 1.00 87.94 93 THR A O 1
ATOM 726 N N . TRP A 1 94 ? 17.444 -3.045 -16.576 1.00 86.81 94 TRP A N 1
ATOM 727 C 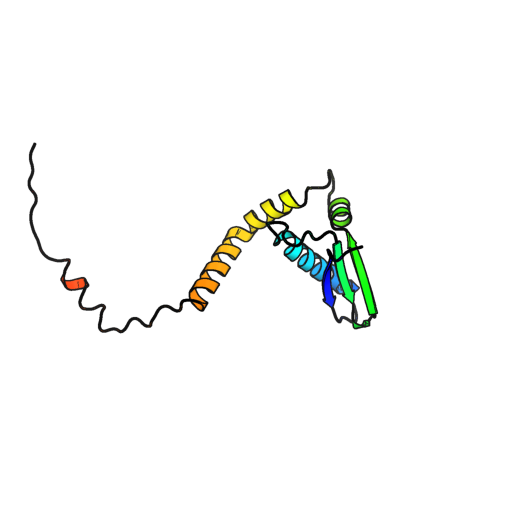CA . TRP A 1 94 ? 17.831 -4.415 -16.260 1.00 86.81 94 TRP A CA 1
ATOM 728 C C . TRP A 1 94 ? 16.937 -5.432 -16.984 1.00 86.81 94 TRP A C 1
ATOM 730 O O . TRP A 1 94 ? 17.451 -6.325 -17.654 1.00 86.81 94 TRP A O 1
ATOM 740 N N . HIS A 1 95 ? 15.611 -5.244 -16.955 1.00 84.00 95 HIS A N 1
ATOM 741 C CA . HIS A 1 95 ? 14.661 -6.108 -17.670 1.00 84.00 95 HIS A CA 1
ATOM 742 C C . HIS A 1 95 ? 14.889 -6.116 -19.187 1.00 84.00 95 HIS A C 1
ATOM 744 O O . HIS A 1 95 ? 14.762 -7.158 -19.831 1.00 84.00 95 HIS A O 1
ATOM 750 N N . LEU A 1 96 ? 15.217 -4.965 -19.779 1.00 86.56 96 LEU A N 1
ATOM 751 C CA . LEU A 1 96 ? 15.519 -4.881 -21.207 1.00 86.56 96 LEU A CA 1
ATOM 752 C C . LEU A 1 96 ? 16.806 -5.629 -21.560 1.00 86.56 96 LEU A C 1
ATOM 754 O O . LEU A 1 96 ? 16.828 -6.316 -22.576 1.00 86.56 96 LEU A O 1
ATOM 758 N N . ARG A 1 97 ? 17.848 -5.535 -20.727 1.00 86.25 97 ARG A N 1
ATOM 759 C CA . ARG A 1 97 ? 19.116 -6.255 -20.936 1.00 86.25 97 ARG A CA 1
ATOM 760 C C . ARG A 1 97 ? 18.964 -7.765 -20.808 1.00 86.25 97 ARG A C 1
ATOM 762 O O . ARG A 1 97 ? 19.564 -8.491 -21.591 1.00 86.25 97 ARG A O 1
ATOM 769 N N . ASP A 1 98 ? 18.166 -8.224 -19.850 1.00 87.88 98 ASP A N 1
ATOM 770 C CA . ASP A 1 98 ? 17.856 -9.647 -19.683 1.00 87.88 98 ASP A CA 1
ATOM 771 C C . ASP A 1 98 ? 17.090 -10.197 -20.898 1.00 87.88 98 ASP A C 1
ATOM 773 O O . ASP A 1 98 ? 17.425 -11.245 -21.449 1.00 87.88 98 ASP A O 1
ATOM 777 N N . ARG A 1 99 ? 16.103 -9.437 -21.390 1.00 87.31 99 ARG A N 1
ATOM 778 C CA . ARG A 1 99 ? 15.281 -9.835 -22.541 1.00 87.31 99 ARG A CA 1
ATOM 779 C C . ARG A 1 99 ? 16.004 -9.725 -23.885 1.00 87.31 99 ARG A C 1
ATOM 781 O O . ARG A 1 99 ? 15.695 -10.482 -24.804 1.00 87.31 99 ARG A O 1
ATOM 788 N N . TYR A 1 100 ? 16.923 -8.772 -24.009 1.00 85.88 100 TYR A N 1
ATOM 789 C CA . TYR A 1 100 ? 17.701 -8.501 -25.215 1.00 85.88 100 TYR A CA 1
ATOM 790 C C . TYR A 1 100 ? 19.193 -8.483 -24.868 1.00 85.88 100 TYR A C 1
ATOM 792 O O . TYR A 1 100 ? 19.794 -7.406 -24.771 1.00 85.88 100 TYR A O 1
ATOM 800 N N . PRO A 1 101 ? 19.807 -9.662 -24.663 1.00 80.19 101 PRO A N 1
ATOM 801 C CA . PRO A 1 101 ? 21.235 -9.737 -24.416 1.00 80.19 101 PRO A CA 1
ATOM 802 C C . PRO A 1 101 ? 21.978 -9.183 -25.631 1.00 80.19 101 PRO A C 1
ATOM 804 O O . PRO A 1 101 ? 21.707 -9.564 -26.772 1.00 80.19 101 PRO A O 1
ATOM 807 N N . VAL A 1 102 ? 22.911 -8.262 -25.388 1.00 76.12 102 VAL A N 1
ATOM 808 C CA . VAL A 1 102 ? 23.780 -7.738 -26.446 1.00 76.12 102 VAL A CA 1
ATOM 809 C C . VAL A 1 102 ? 24.571 -8.926 -27.006 1.00 76.12 102 VAL A C 1
ATOM 811 O O . VAL A 1 102 ? 25.210 -9.629 -26.215 1.00 76.12 102 VAL A O 1
ATOM 814 N N . PRO A 1 103 ? 24.524 -9.193 -28.326 1.00 73.75 103 PRO A N 1
ATOM 815 C CA . PRO A 1 103 ? 25.331 -10.248 -28.919 1.00 73.75 103 PRO A CA 1
ATOM 816 C C . PRO A 1 103 ? 26.803 -10.010 -28.568 1.00 73.75 103 PRO A C 1
ATOM 818 O O . PRO A 1 103 ? 27.226 -8.850 -28.519 1.00 73.75 103 PRO A O 1
ATOM 821 N N . PRO A 1 104 ? 27.599 -11.063 -28.319 1.00 72.75 104 PRO A N 1
ATOM 822 C CA . PRO A 1 104 ? 29.032 -10.881 -28.167 1.00 72.75 104 PRO A CA 1
ATOM 823 C C . PRO A 1 104 ? 29.542 -10.155 -29.412 1.00 72.75 104 PRO A C 1
ATOM 825 O O . PRO A 1 104 ? 29.303 -10.610 -30.529 1.00 72.75 104 PRO A O 1
ATOM 828 N N . ILE A 1 105 ? 30.200 -9.010 -29.213 1.00 67.25 105 ILE A N 1
ATOM 829 C CA . ILE A 1 105 ? 30.899 -8.311 -30.289 1.00 67.25 105 ILE A CA 1
ATOM 830 C C . ILE A 1 105 ? 31.951 -9.299 -30.779 1.00 67.25 105 ILE A C 1
ATOM 832 O O . ILE A 1 105 ? 32.954 -9.535 -30.103 1.00 67.25 105 ILE A O 1
ATOM 836 N N . THR A 1 106 ? 31.696 -9.942 -31.914 1.00 59.75 106 THR A N 1
ATOM 837 C CA . THR A 1 106 ? 32.712 -10.723 -32.600 1.00 59.75 106 THR A CA 1
ATOM 838 C C . THR A 1 106 ? 33.798 -9.743 -32.999 1.00 59.75 106 THR A C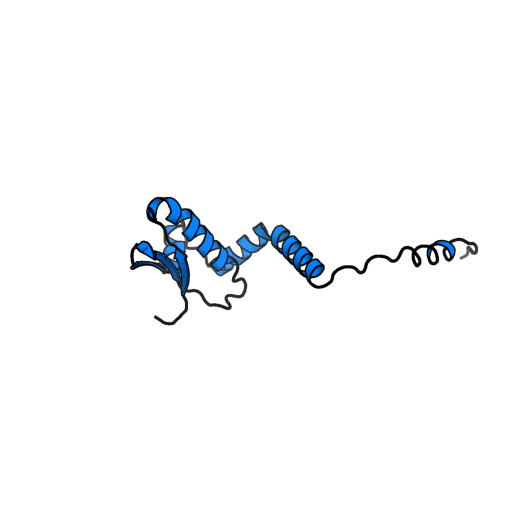 1
ATOM 840 O O . THR A 1 106 ? 33.557 -8.805 -33.758 1.00 59.75 106 THR A O 1
ATOM 843 N N . SER A 1 107 ? 34.991 -9.943 -32.449 1.00 57.16 107 SER A N 1
ATOM 844 C CA . SER A 1 107 ? 36.184 -9.107 -32.605 1.00 57.16 107 SER A CA 1
ATOM 845 C C . SER A 1 107 ? 36.643 -8.892 -34.058 1.00 57.16 107 SER A C 1
ATOM 847 O O . SER A 1 107 ? 37.620 -8.179 -34.265 1.00 57.16 107 SER A O 1
ATOM 849 N N . ASP A 1 108 ? 35.948 -9.459 -35.047 1.00 55.38 108 ASP A N 1
ATOM 850 C CA . ASP A 1 108 ? 36.236 -9.318 -36.477 1.00 55.38 108 ASP A CA 1
ATOM 851 C C . ASP A 1 108 ? 35.551 -8.111 -37.150 1.00 55.38 108 ASP A C 1
ATOM 853 O O . ASP A 1 108 ? 36.060 -7.623 -38.156 1.00 55.38 108 ASP A O 1
ATOM 857 N N . GLU A 1 109 ? 34.450 -7.560 -36.616 1.00 49.38 109 GLU A N 1
ATOM 858 C CA . GLU A 1 109 ? 33.738 -6.447 -37.289 1.00 49.38 109 GLU A CA 1
ATOM 859 C C . GLU A 1 109 ? 34.235 -5.048 -36.883 1.00 49.38 109 GLU A C 1
ATOM 861 O O . GLU A 1 109 ? 34.154 -4.103 -37.667 1.00 49.38 109 GLU A O 1
ATOM 866 N N . ALA A 1 110 ? 34.841 -4.898 -35.699 1.00 50.69 110 ALA A N 1
ATOM 867 C CA . ALA A 1 110 ? 35.324 -3.598 -35.214 1.00 50.69 110 ALA A CA 1
ATOM 868 C C . ALA A 1 110 ? 36.542 -3.052 -35.991 1.00 50.69 110 ALA A C 1
ATOM 870 O O . ALA A 1 110 ? 36.886 -1.877 -35.860 1.00 50.69 110 ALA A O 1
ATOM 871 N N . ALA A 1 111 ? 37.200 -3.883 -36.806 1.00 48.66 111 ALA A N 1
ATOM 872 C CA . ALA A 1 111 ? 38.372 -3.483 -37.581 1.00 48.66 111 ALA A CA 1
ATOM 873 C C . ALA A 1 111 ? 38.028 -2.813 -38.926 1.00 48.66 111 ALA A C 1
ATOM 875 O O . ALA A 1 111 ? 38.885 -2.132 -39.489 1.00 48.66 111 ALA A O 1
ATOM 876 N N . HIS A 1 112 ? 36.800 -2.962 -39.440 1.00 46.53 112 HIS A N 1
ATOM 877 C CA . HIS A 1 112 ? 36.454 -2.462 -40.777 1.00 46.53 112 HIS A CA 1
ATOM 878 C C . HIS A 1 112 ? 35.852 -1.049 -40.801 1.00 46.53 112 HIS A C 1
ATOM 880 O O . HIS A 1 112 ? 36.095 -0.318 -41.762 1.00 46.53 112 HIS A O 1
ATOM 886 N N . ASP A 1 113 ? 35.171 -0.609 -39.739 1.00 45.78 113 ASP A N 1
ATOM 887 C CA . ASP A 1 113 ? 34.492 0.699 -39.738 1.00 45.78 113 ASP A CA 1
ATOM 888 C C . ASP A 1 113 ? 35.379 1.885 -39.320 1.00 45.78 113 ASP A C 1
ATOM 890 O O . ASP A 1 113 ? 35.044 3.038 -39.600 1.00 45.78 113 ASP A O 1
ATOM 894 N N . LEU A 1 114 ? 36.555 1.649 -38.723 1.00 44.91 114 LEU A N 1
ATOM 895 C CA . LEU A 1 114 ? 37.466 2.743 -38.350 1.00 44.91 114 LEU A CA 1
ATOM 896 C C . LEU A 1 114 ? 38.349 3.249 -39.506 1.00 44.91 114 LEU A C 1
ATOM 898 O O . LEU A 1 114 ? 38.938 4.323 -39.396 1.00 44.91 114 LEU A O 1
ATOM 902 N N . VAL A 1 115 ? 38.442 2.512 -40.619 1.00 42.28 115 VAL A N 1
ATOM 903 C CA . VAL A 1 115 ? 39.291 2.885 -41.769 1.00 42.28 115 VAL A CA 1
ATOM 904 C C . VAL A 1 115 ? 38.539 3.763 -42.783 1.00 42.28 115 VAL A C 1
ATOM 906 O O . VAL A 1 115 ? 39.167 4.446 -43.588 1.00 42.28 115 VAL A O 1
ATOM 909 N N . ALA A 1 116 ? 37.204 3.837 -42.719 1.00 43.66 116 ALA A N 1
ATOM 910 C CA . ALA A 1 116 ? 36.400 4.587 -43.691 1.00 43.66 116 ALA A CA 1
ATOM 911 C C . ALA A 1 116 ? 36.208 6.089 -43.375 1.00 43.66 116 ALA A C 1
ATOM 913 O O . ALA A 1 116 ? 35.717 6.817 -44.236 1.00 43.66 116 ALA A O 1
ATOM 914 N N . SER A 1 117 ? 36.588 6.589 -42.188 1.00 43.69 117 SER A N 1
ATOM 915 C CA . SER A 1 117 ? 36.350 8.002 -41.807 1.00 43.69 117 SER A CA 1
ATOM 916 C C . SER A 1 117 ? 37.586 8.911 -41.841 1.00 43.69 117 SER A C 1
ATOM 918 O O . SER A 1 117 ? 37.481 10.110 -41.574 1.00 43.69 117 SER A O 1
ATOM 920 N N . VAL A 1 118 ? 38.750 8.387 -42.237 1.00 47.38 118 VAL A N 1
ATOM 921 C CA . VAL A 1 118 ? 39.989 9.164 -42.373 1.00 47.38 118 VAL A CA 1
ATOM 922 C C . VAL A 1 118 ? 40.473 9.122 -43.824 1.00 47.38 118 VAL A C 1
ATOM 924 O O . VAL A 1 118 ? 41.343 8.325 -44.140 1.00 47.38 118 VAL A O 1
ATOM 927 N N . ASP A 1 119 ? 39.933 9.976 -44.705 1.00 40.19 119 ASP A N 1
ATOM 928 C CA . ASP A 1 119 ? 40.768 10.924 -45.469 1.00 40.19 119 ASP A CA 1
ATOM 929 C C . ASP A 1 119 ? 39.962 11.958 -46.295 1.00 40.19 119 ASP A C 1
ATOM 931 O O . ASP A 1 119 ? 39.296 11.645 -47.274 1.00 40.19 119 ASP A O 1
ATOM 935 N N . ARG A 1 120 ? 40.164 13.228 -45.918 1.00 45.75 120 ARG A N 1
ATOM 936 C CA . ARG A 1 120 ? 40.468 14.395 -46.771 1.00 45.75 120 ARG A CA 1
ATOM 937 C C . ARG A 1 120 ? 39.474 14.971 -47.806 1.00 45.75 120 ARG A C 1
ATOM 939 O O . ARG A 1 120 ? 39.229 14.426 -48.872 1.00 45.75 120 ARG A O 1
ATOM 946 N N . ARG A 1 121 ? 39.287 16.287 -47.589 1.00 44.53 121 ARG A N 1
ATOM 947 C CA . ARG A 1 121 ? 39.203 17.409 -48.558 1.00 44.53 121 ARG A CA 1
ATOM 948 C C . ARG A 1 121 ? 37.819 17.697 -49.142 1.00 44.53 121 ARG A C 1
ATOM 950 O O . ARG A 1 121 ? 37.411 17.092 -50.123 1.00 44.53 121 ARG A O 1
ATOM 957 N N . SER A 1 122 ? 37.215 18.797 -48.691 1.00 38.44 122 SER A N 1
ATOM 958 C CA . SER A 1 122 ? 37.260 20.075 -49.431 1.00 38.44 122 SER A CA 1
ATOM 959 C C . SER A 1 122 ? 36.432 21.142 -48.713 1.00 38.44 122 SER A C 1
ATOM 961 O O . SER A 1 122 ? 35.212 21.058 -48.643 1.00 38.44 122 SER A O 1
ATOM 963 N N . VAL A 1 123 ? 37.112 22.166 -48.202 1.00 49.22 123 VAL A N 1
ATOM 964 C CA . VAL A 1 123 ? 36.509 23.479 -47.939 1.00 49.22 123 VAL A CA 1
ATOM 965 C C . VAL A 1 123 ? 36.283 24.157 -49.295 1.00 49.22 123 VAL A C 1
ATOM 967 O O . VAL A 1 123 ? 37.189 24.122 -50.131 1.00 49.22 123 VAL A O 1
ATOM 970 N N . PRO A 1 124 ? 35.144 24.837 -49.498 1.00 41.59 124 PRO A N 1
ATOM 971 C CA . PRO A 1 124 ? 35.229 26.153 -50.115 1.00 41.59 124 PRO A CA 1
ATOM 972 C C . PRO A 1 124 ? 34.478 27.231 -49.326 1.00 41.59 124 PRO A C 1
ATOM 974 O O . PRO A 1 124 ? 33.368 27.049 -48.835 1.00 41.59 124 PRO A O 1
ATOM 977 N N . ILE A 1 125 ? 35.158 28.371 -49.246 1.00 41.12 125 ILE A N 1
ATOM 978 C CA . ILE A 1 125 ? 34.707 29.689 -48.796 1.00 41.12 125 ILE A CA 1
ATOM 979 C C . ILE A 1 125 ? 33.908 30.357 -49.941 1.00 41.12 125 ILE A C 1
ATOM 981 O O . ILE A 1 125 ? 34.226 30.116 -51.106 1.00 41.12 125 ILE A O 1
ATOM 985 N N . LEU A 1 126 ? 33.005 31.282 -49.569 1.00 39.62 126 LEU A N 1
ATOM 986 C CA . LEU A 1 126 ? 32.344 32.383 -50.320 1.00 39.62 126 LEU A CA 1
ATOM 987 C C . LEU A 1 126 ? 30.869 32.102 -50.674 1.00 39.62 126 LEU A C 1
ATOM 989 O O . LEU A 1 126 ? 30.562 31.082 -51.277 1.00 39.62 126 LEU A O 1
ATOM 993 N N . ARG A 1 127 ? 29.905 32.976 -50.353 1.00 42.97 127 ARG A N 1
ATOM 994 C CA . ARG A 1 127 ? 29.932 34.439 -50.151 1.00 42.97 127 ARG A CA 1
ATOM 995 C C . ARG A 1 127 ? 29.155 34.886 -48.918 1.00 42.97 127 ARG A C 1
ATOM 997 O O . ARG A 1 127 ? 28.153 34.215 -48.597 1.00 42.97 127 ARG A O 1
#

Organism: NCBI:txid46159

pLDDT: mean 83.23, std 18.6, range [38.44, 96.94]